Protein AF-A0A2S8NRR3-F1 (afdb_monomer_lite)

pLDDT: mean 71.41, std 14.57, range [39.09, 90.56]

Foldseek 3Di:
DPPPPPPVPPQDQDPVVRDTDDPVVLPDDDDDDDPVRVVVLVPPDPPDDPSNSVVVVVVVCVVPVD

Secondary structure (DSSP, 8-state):
-----------EEETTTTEEEPTTGGGS------HHHHHHHHTS-TT--HHHHHHHHHHHHHHH--

Sequence (66 aa):
MKKTYNKKRKEKYNQRRKIYYSSMVRKTVNLYLNKEQEKIWNNLPQNYTFSEKVEYFINYYIVNNK

Radius of gyration: 15.54 Å; chains: 1; bounding box: 27×27×52 Å

Structure (mmCIF, N/CA/C/O backbone):
data_AF-A0A2S8NRR3-F1
#
_entry.id   AF-A0A2S8NRR3-F1
#
loop_
_atom_site.group_PDB
_atom_site.id
_atom_site.type_symbol
_atom_site.label_atom_id
_atom_site.label_alt_id
_atom_site.label_comp_id
_atom_site.label_asym_id
_atom_site.label_entity_id
_atom_site.label_seq_id
_atom_site.pdbx_PDB_ins_code
_atom_site.Cartn_x
_atom_site.Cartn_y
_atom_site.Cartn_z
_atom_site.occupancy
_atom_site.B_iso_or_equiv
_atom_site.auth_seq_id
_atom_site.auth_comp_id
_atom_site.auth_asym_id
_atom_site.auth_atom_id
_atom_site.pdbx_PDB_model_num
ATOM 1 N N . MET A 1 1 ? -11.056 14.825 -39.650 1.00 39.09 1 MET A N 1
ATOM 2 C CA . MET A 1 1 ? -11.621 14.136 -38.465 1.00 39.09 1 MET A CA 1
ATOM 3 C C . MET A 1 1 ? -10.501 13.462 -37.677 1.00 39.09 1 MET A C 1
ATOM 5 O O . MET A 1 1 ? -9.921 12.497 -38.160 1.00 39.09 1 MET A O 1
ATOM 9 N N . LYS A 1 2 ? -10.144 13.984 -36.495 1.00 42.81 2 LYS A N 1
ATOM 10 C CA . LYS A 1 2 ? -9.185 13.321 -35.594 1.00 42.81 2 LYS A CA 1
ATOM 11 C C . LYS A 1 2 ? -9.886 12.113 -34.968 1.00 42.81 2 LYS A C 1
ATOM 13 O O . LYS A 1 2 ? -10.843 12.289 -34.223 1.00 42.81 2 LYS A O 1
ATOM 18 N N . LYS A 1 3 ? -9.436 10.897 -35.296 1.00 41.28 3 LYS A N 1
ATOM 19 C CA . LYS A 1 3 ? -9.894 9.660 -34.649 1.00 41.28 3 LYS A CA 1
ATOM 20 C C . LYS A 1 3 ? -9.523 9.750 -33.167 1.00 41.28 3 LYS A C 1
ATOM 22 O O . LYS A 1 3 ? -8.352 9.618 -32.817 1.00 41.28 3 LYS A O 1
ATOM 27 N N . THR A 1 4 ? -10.495 10.020 -32.302 1.00 49.38 4 THR A N 1
ATOM 28 C CA . THR A 1 4 ? -10.345 9.905 -30.851 1.00 49.38 4 THR A CA 1
ATOM 29 C C . THR A 1 4 ? -10.111 8.434 -30.542 1.00 49.38 4 THR A C 1
ATOM 31 O O . THR A 1 4 ? -11.029 7.619 -30.519 1.00 49.38 4 THR A O 1
ATOM 34 N N . TYR A 1 5 ? -8.839 8.070 -30.381 1.00 44.62 5 TYR A N 1
ATOM 35 C CA . TYR A 1 5 ? -8.432 6.7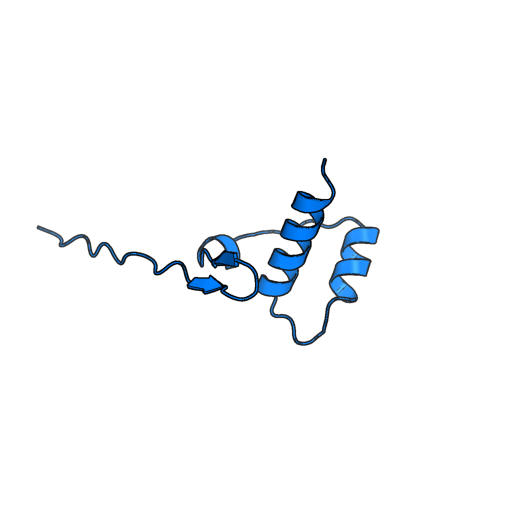36 -29.973 1.00 44.62 5 TYR A CA 1
ATOM 36 C C . TYR A 1 5 ? -8.881 6.554 -28.523 1.00 44.62 5 TYR A C 1
ATOM 38 O O . TYR A 1 5 ? -8.159 6.868 -27.578 1.00 44.62 5 TYR A O 1
ATOM 46 N N . ASN A 1 6 ? -10.123 6.106 -28.352 1.00 51.84 6 ASN A N 1
ATOM 47 C CA . ASN A 1 6 ? -10.703 5.768 -27.066 1.00 51.84 6 ASN A CA 1
ATOM 48 C C . ASN A 1 6 ? -10.039 4.461 -26.608 1.00 51.84 6 ASN A C 1
ATOM 50 O O . ASN A 1 6 ? -10.589 3.366 -26.730 1.00 51.84 6 ASN A O 1
ATOM 54 N N . LYS A 1 7 ? -8.780 4.568 -26.164 1.00 50.22 7 LYS A N 1
ATOM 55 C CA . LYS A 1 7 ? -8.025 3.484 -25.543 1.00 50.22 7 LYS A CA 1
ATOM 56 C C . LYS A 1 7 ? -8.748 3.186 -24.240 1.00 50.22 7 LYS A C 1
ATOM 58 O O . LYS A 1 7 ? -8.399 3.769 -23.218 1.00 50.22 7 LYS A O 1
ATOM 63 N N . LYS A 1 8 ? -9.778 2.327 -24.288 1.00 49.12 8 LYS A N 1
ATOM 64 C CA . LYS A 1 8 ? -10.401 1.720 -23.107 1.00 49.12 8 LYS A CA 1
ATOM 65 C C . LYS A 1 8 ? -9.250 1.314 -22.196 1.00 49.12 8 LYS A C 1
ATOM 67 O O . LYS A 1 8 ? -8.502 0.385 -22.513 1.00 49.12 8 LYS A O 1
ATOM 72 N N . ARG A 1 9 ? -9.023 2.088 -21.131 1.00 54.47 9 ARG A N 1
ATOM 73 C CA . ARG A 1 9 ? -8.033 1.764 -20.110 1.00 54.47 9 ARG A CA 1
ATOM 74 C C . ARG A 1 9 ? -8.513 0.433 -19.570 1.00 54.47 9 ARG A C 1
ATOM 76 O O . ARG A 1 9 ? -9.543 0.393 -18.917 1.00 54.47 9 ARG A O 1
ATOM 83 N N . LYS A 1 10 ? -7.838 -0.658 -19.938 1.00 51.12 10 LYS A N 1
ATOM 84 C CA . LYS A 1 10 ? -8.098 -1.969 -19.348 1.00 51.12 10 LYS A CA 1
ATOM 85 C C . LYS A 1 10 ? -7.848 -1.810 -17.855 1.00 51.12 10 LYS A C 1
ATOM 87 O O . LYS A 1 10 ? -6.693 -1.770 -17.429 1.00 51.12 10 LYS A O 1
ATOM 92 N N . GLU A 1 11 ? -8.917 -1.633 -17.094 1.00 57.75 11 GLU A N 1
ATOM 93 C CA . GLU A 1 11 ? -8.898 -1.777 -15.650 1.00 57.75 11 GLU A CA 1
ATOM 94 C C . GLU A 1 11 ? -8.357 -3.180 -15.387 1.00 57.75 11 GLU A C 1
ATOM 96 O O . GLU A 1 11 ? -8.913 -4.178 -15.850 1.00 57.75 11 GLU A O 1
ATOM 101 N N . LYS A 1 12 ? -7.180 -3.268 -14.764 1.00 68.06 12 LYS A N 1
ATOM 102 C CA . LYS A 1 12 ? -6.612 -4.573 -14.425 1.00 68.06 12 LYS A CA 1
ATOM 103 C C . LYS A 1 12 ? -7.389 -5.052 -13.205 1.00 68.06 12 LYS A C 1
ATOM 105 O O . LYS A 1 12 ? -7.252 -4.477 -12.136 1.00 68.06 12 LYS A O 1
ATOM 110 N N . TYR A 1 13 ? -8.247 -6.045 -13.359 1.00 73.06 13 TYR A N 1
ATOM 111 C CA . TYR A 1 13 ? -8.948 -6.639 -12.226 1.00 73.06 13 TYR A CA 1
ATOM 112 C C . TYR A 1 13 ? -7.998 -7.563 -11.449 1.00 73.06 13 TYR A C 1
ATOM 114 O O . TYR A 1 13 ? -7.349 -8.427 -12.043 1.00 73.06 13 TYR A O 1
ATOM 122 N N . ASN A 1 14 ? -7.890 -7.387 -10.130 1.00 69.94 14 ASN A N 1
ATOM 123 C CA . ASN A 1 14 ? -7.194 -8.326 -9.255 1.00 69.94 14 ASN A CA 1
ATOM 124 C C . ASN A 1 14 ? -8.153 -9.438 -8.825 1.00 69.94 14 ASN A C 1
ATOM 126 O O . ASN A 1 14 ? -9.035 -9.202 -8.002 1.00 69.94 14 ASN A O 1
ATOM 130 N N . GLN A 1 15 ? -7.941 -10.661 -9.310 1.00 67.69 15 GLN A N 1
ATOM 131 C CA . GLN A 1 15 ? -8.790 -11.803 -8.957 1.00 67.69 15 GLN A CA 1
ATOM 132 C C . GLN A 1 15 ? -8.690 -12.198 -7.475 1.00 67.69 15 GLN A C 1
ATOM 134 O O . GLN A 1 15 ? -9.706 -12.496 -6.855 1.00 67.69 15 GLN A O 1
ATOM 139 N N . ARG A 1 16 ? -7.488 -12.148 -6.883 1.00 68.62 16 ARG A N 1
ATOM 140 C CA . ARG A 1 16 ? -7.251 -12.502 -5.471 1.00 68.62 16 ARG A CA 1
ATOM 141 C C . ARG A 1 16 ? -7.925 -11.521 -4.510 1.00 68.62 16 ARG A C 1
ATOM 143 O O . ARG A 1 16 ? -8.400 -11.927 -3.458 1.00 68.62 16 ARG A O 1
ATOM 150 N N . ARG A 1 17 ? -7.928 -10.232 -4.852 1.00 63.12 17 ARG A N 1
ATOM 151 C CA . ARG A 1 17 ? -8.445 -9.151 -3.997 1.00 63.12 17 ARG A CA 1
ATOM 152 C C . ARG A 1 17 ? -9.853 -8.687 -4.374 1.00 63.12 17 ARG A C 1
ATOM 154 O O . ARG A 1 17 ? -10.438 -7.925 -3.621 1.00 63.12 17 ARG A O 1
ATOM 161 N N . LYS A 1 18 ? -10.390 -9.141 -5.511 1.00 70.50 18 LYS A N 1
ATOM 162 C CA . LYS A 1 18 ? -11.692 -8.740 -6.071 1.00 70.50 18 LYS A CA 1
ATOM 163 C C . LYS A 1 18 ? -11.852 -7.219 -6.253 1.00 70.50 18 LYS A C 1
ATOM 165 O O . LYS A 1 18 ? -12.906 -6.665 -5.965 1.00 70.50 18 LYS A O 1
ATOM 170 N N . ILE A 1 19 ? -10.811 -6.542 -6.750 1.00 65.31 19 ILE A N 1
ATOM 171 C CA . ILE A 1 19 ? -10.783 -5.076 -6.951 1.00 65.31 19 ILE A CA 1
ATOM 172 C C . ILE A 1 19 ? -10.290 -4.689 -8.351 1.00 65.31 19 ILE A C 1
ATOM 174 O O . ILE A 1 19 ? -9.497 -5.412 -8.956 1.00 65.31 19 ILE A O 1
ATOM 178 N N . TYR A 1 20 ? -10.718 -3.528 -8.853 1.00 68.12 20 TYR A N 1
ATOM 179 C CA . TYR A 1 20 ? -10.280 -2.970 -10.139 1.00 68.12 20 TYR A CA 1
ATOM 180 C C . TYR A 1 20 ? -9.120 -1.985 -9.962 1.00 68.12 20 TYR A C 1
ATOM 182 O O . TYR A 1 20 ? -9.183 -1.056 -9.159 1.00 68.12 20 TYR A O 1
ATOM 190 N N . TYR A 1 21 ? -8.056 -2.153 -10.749 1.00 60.56 21 TYR A N 1
ATOM 191 C CA . TYR A 1 21 ? -6.923 -1.231 -10.765 1.00 60.56 21 TYR A CA 1
ATOM 192 C C . TYR A 1 21 ? -7.119 -0.096 -11.768 1.00 60.56 21 TYR A C 1
ATOM 194 O O . TYR A 1 21 ? -7.102 -0.318 -12.983 1.00 60.56 21 TYR A O 1
ATOM 202 N N . SER A 1 22 ? -7.150 1.140 -11.263 1.00 61.00 22 SER A N 1
ATOM 203 C CA . SER A 1 22 ? -6.970 2.344 -12.078 1.00 61.00 22 SER A CA 1
ATOM 204 C C . SER A 1 22 ? -5.501 2.767 -12.104 1.00 61.00 22 SER A C 1
ATOM 206 O O . SER A 1 22 ? -4.908 3.148 -11.093 1.00 61.00 22 SER A O 1
ATOM 208 N N . SER A 1 23 ? -4.900 2.754 -13.297 1.00 58.66 23 SER A N 1
ATOM 209 C CA . SER A 1 23 ? -3.525 3.232 -13.505 1.00 58.66 23 SER A CA 1
ATOM 210 C C . SER A 1 23 ? -3.362 4.741 -13.302 1.00 58.66 23 SER A C 1
ATOM 212 O O . SER A 1 23 ? -2.232 5.206 -13.191 1.00 58.66 23 SER A O 1
ATOM 214 N N . MET A 1 24 ? -4.464 5.505 -13.288 1.00 58.97 24 MET A N 1
ATOM 215 C CA . MET A 1 24 ? -4.437 6.951 -13.040 1.00 58.97 24 MET A CA 1
ATOM 216 C C . MET A 1 24 ? -4.140 7.228 -11.577 1.00 58.97 24 MET A C 1
ATOM 218 O O . MET A 1 24 ? -3.207 7.954 -11.269 1.00 58.97 24 MET A O 1
ATOM 222 N N . VAL A 1 25 ? -4.882 6.556 -10.695 1.00 59.41 25 VAL A N 1
ATOM 223 C CA . VAL A 1 25 ? -4.765 6.712 -9.244 1.00 59.41 25 VAL A CA 1
ATOM 224 C C . VAL A 1 25 ? -3.353 6.353 -8.781 1.00 59.41 25 VAL A C 1
ATOM 226 O O . VAL A 1 25 ? -2.757 7.081 -8.003 1.00 59.41 25 VAL A O 1
ATOM 229 N N . ARG A 1 26 ? -2.736 5.304 -9.343 1.00 58.44 26 ARG A N 1
ATOM 230 C CA . ARG A 1 26 ? -1.366 4.894 -8.979 1.00 58.44 26 ARG A CA 1
ATOM 231 C C . ARG A 1 26 ? -0.273 5.942 -9.229 1.00 58.44 26 ARG A C 1
ATOM 233 O O . ARG A 1 26 ? 0.793 5.815 -8.635 1.00 58.44 26 ARG A O 1
ATOM 240 N N . LYS A 1 27 ? -0.490 6.917 -10.118 1.00 56.59 27 LYS A N 1
ATOM 241 C CA . LYS A 1 27 ? 0.545 7.874 -10.547 1.00 56.59 27 LYS A CA 1
ATOM 242 C C . LYS A 1 27 ? 0.445 9.255 -9.895 1.00 56.59 27 LYS A C 1
ATOM 244 O O . LYS A 1 27 ? 1.349 10.053 -10.107 1.00 56.59 27 LYS A O 1
ATOM 249 N N . THR A 1 28 ? -0.631 9.568 -9.173 1.00 59.41 28 THR A N 1
ATOM 250 C CA . THR A 1 28 ? -0.983 10.976 -8.892 1.00 59.41 28 THR A CA 1
ATOM 251 C C . THR A 1 28 ? -1.423 11.232 -7.450 1.00 59.41 28 THR A C 1
ATOM 253 O O . THR A 1 28 ? -2.137 12.195 -7.196 1.00 59.41 28 THR A O 1
ATOM 256 N N . VAL A 1 29 ? -1.037 10.382 -6.495 1.00 68.00 29 VAL A N 1
ATOM 257 C CA . VAL A 1 29 ? -1.385 10.603 -5.083 1.00 68.00 29 VAL A CA 1
ATOM 258 C C . VAL A 1 29 ? -0.175 11.147 -4.338 1.00 68.00 29 VAL A C 1
ATOM 260 O O . VAL A 1 29 ? 0.820 10.444 -4.165 1.00 68.00 29 VAL A O 1
ATOM 263 N N . ASN A 1 30 ? -0.298 12.385 -3.86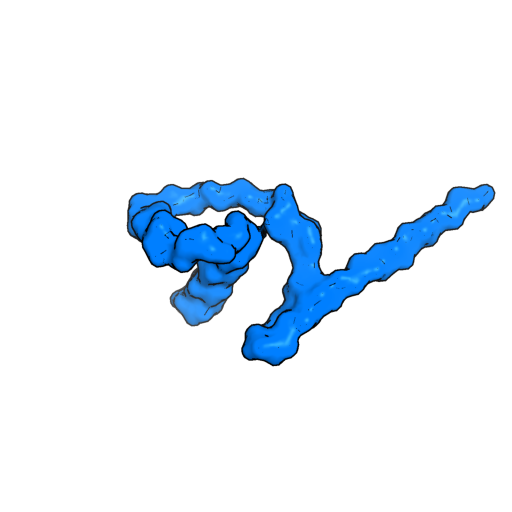5 1.00 68.69 30 ASN A N 1
ATOM 264 C CA . ASN A 1 30 ? 0.556 12.917 -2.811 1.00 68.69 30 ASN A CA 1
ATOM 265 C C . ASN A 1 30 ? -0.004 12.425 -1.471 1.00 68.69 30 ASN A C 1
ATOM 267 O O . ASN A 1 30 ? -1.169 12.676 -1.163 1.00 68.69 30 ASN A O 1
ATOM 271 N N . LEU A 1 31 ? 0.802 11.688 -0.705 1.00 71.25 31 LEU A N 1
ATOM 272 C CA . LEU A 1 31 ? 0.425 11.166 0.608 1.00 71.25 31 LEU A CA 1
ATOM 273 C C . LEU A 1 31 ? 1.095 11.989 1.701 1.00 71.25 31 LEU A C 1
ATOM 275 O O . LEU A 1 31 ? 2.319 12.073 1.754 1.00 71.25 31 LEU A O 1
ATOM 279 N N . TYR A 1 32 ? 0.277 12.538 2.592 1.00 78.94 32 TYR A N 1
ATOM 280 C CA . TYR A 1 32 ? 0.724 13.147 3.837 1.00 78.94 32 TYR A CA 1
ATOM 281 C C . TYR A 1 32 ? 0.374 12.188 4.970 1.00 78.94 32 TYR A C 1
ATOM 283 O O . TYR A 1 32 ? -0.785 11.799 5.108 1.00 78.94 32 TYR A O 1
ATOM 291 N N . LEU A 1 33 ? 1.382 11.774 5.736 1.00 81.12 33 LEU A N 1
ATOM 292 C CA . LEU A 1 33 ? 1.243 10.802 6.814 1.00 81.12 33 LEU A CA 1
ATOM 293 C C . LEU A 1 33 ? 1.573 11.467 8.152 1.00 81.12 33 LEU A C 1
ATOM 295 O O . LEU A 1 33 ? 2.519 12.246 8.250 1.00 81.12 33 LEU A O 1
ATOM 299 N N . ASN A 1 34 ? 0.808 11.142 9.188 1.00 84.94 34 ASN A N 1
ATOM 300 C CA . ASN A 1 34 ? 1.189 11.426 10.566 1.00 84.94 34 ASN A CA 1
ATOM 301 C C . ASN A 1 34 ? 2.269 10.431 11.047 1.00 84.94 34 ASN A C 1
ATOM 303 O O . ASN A 1 34 ? 2.580 9.448 10.373 1.00 84.94 34 ASN A O 1
ATOM 307 N N . LYS A 1 35 ? 2.836 10.662 12.235 1.00 88.12 35 LYS A N 1
ATOM 308 C CA . LYS A 1 35 ? 3.969 9.877 12.760 1.00 88.12 35 LYS A CA 1
ATOM 309 C C . LYS A 1 35 ? 3.686 8.370 12.873 1.00 88.12 35 LYS A C 1
ATOM 311 O O . LYS A 1 35 ? 4.567 7.546 12.636 1.00 88.12 35 LYS A O 1
ATOM 316 N N . GLU A 1 36 ? 2.466 7.996 13.247 1.00 88.38 36 GLU A N 1
ATOM 317 C CA . GLU A 1 36 ? 2.075 6.589 13.377 1.00 88.38 36 GLU A CA 1
ATOM 318 C C . GLU A 1 36 ? 1.908 5.929 12.003 1.00 88.38 36 GLU A C 1
ATOM 320 O O . GLU A 1 36 ? 2.425 4.839 11.750 1.00 88.38 36 GLU A O 1
ATOM 325 N N . GLN A 1 37 ? 1.264 6.638 11.079 1.00 83.81 37 GLN A N 1
ATOM 326 C CA . GLN A 1 37 ? 1.110 6.235 9.688 1.00 83.81 37 GLN A CA 1
ATOM 327 C C . GLN A 1 37 ? 2.462 6.068 8.984 1.00 83.81 37 GLN A C 1
ATOM 329 O O . GLN A 1 37 ? 2.669 5.084 8.281 1.00 83.81 37 GLN A O 1
ATOM 334 N N . GLU A 1 38 ? 3.411 6.976 9.203 1.00 87.81 38 GLU A N 1
ATOM 335 C CA . GLU A 1 38 ? 4.766 6.882 8.652 1.00 87.81 38 GLU A CA 1
ATOM 336 C C . GLU A 1 38 ? 5.495 5.624 9.152 1.00 87.81 38 GLU A C 1
ATOM 338 O O . GLU A 1 38 ? 6.126 4.904 8.373 1.00 87.81 38 GLU A O 1
ATOM 343 N N . LYS A 1 39 ? 5.347 5.290 10.439 1.00 90.31 39 LYS A N 1
ATOM 344 C CA . LYS A 1 39 ? 5.909 4.059 11.009 1.00 90.31 39 LYS A CA 1
ATOM 345 C C . LYS A 1 39 ? 5.323 2.812 10.343 1.00 90.31 39 LYS A C 1
ATOM 347 O O . LYS A 1 39 ? 6.070 1.906 9.979 1.00 90.31 39 LYS A O 1
ATOM 352 N N . ILE A 1 40 ? 4.005 2.769 10.145 1.00 86.50 40 ILE A N 1
ATOM 353 C CA . ILE A 1 40 ? 3.341 1.665 9.434 1.00 86.50 40 ILE A CA 1
ATOM 354 C C . ILE A 1 40 ? 3.843 1.587 7.984 1.00 86.50 40 ILE 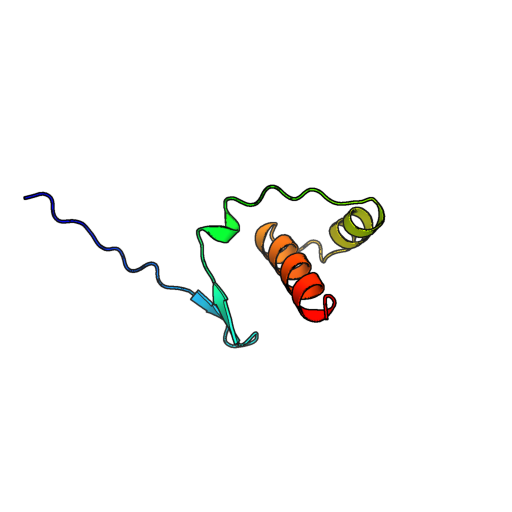A C 1
ATOM 356 O O . ILE A 1 40 ? 4.148 0.498 7.504 1.00 86.50 40 ILE A O 1
ATOM 360 N N . TRP A 1 41 ? 3.997 2.727 7.304 1.00 87.12 41 TRP A N 1
ATOM 361 C CA . TRP A 1 41 ? 4.472 2.811 5.919 1.00 87.12 41 TRP A CA 1
ATOM 362 C C . TRP A 1 41 ? 5.885 2.249 5.738 1.00 87.12 41 TRP A C 1
ATOM 364 O O . TRP A 1 41 ? 6.151 1.506 4.786 1.00 87.12 41 TRP A O 1
ATOM 374 N N . ASN A 1 42 ? 6.783 2.573 6.666 1.00 85.50 42 ASN A N 1
ATOM 375 C CA . ASN A 1 42 ? 8.167 2.104 6.645 1.00 85.50 42 ASN A CA 1
ATOM 376 C C . ASN A 1 42 ? 8.292 0.617 7.001 1.00 85.50 42 ASN A C 1
ATOM 378 O O . ASN A 1 42 ? 9.202 -0.044 6.511 1.00 85.50 42 ASN A O 1
ATOM 382 N N . ASN A 1 43 ? 7.342 0.079 7.768 1.00 90.56 43 ASN A N 1
ATOM 383 C CA . ASN A 1 43 ? 7.284 -1.340 8.121 1.00 90.56 43 ASN A CA 1
ATOM 384 C C . ASN A 1 43 ? 6.571 -2.212 7.073 1.00 90.56 43 ASN A C 1
ATOM 386 O O . ASN A 1 43 ? 6.511 -3.432 7.233 1.00 90.56 43 ASN A O 1
ATOM 390 N N . LEU A 1 44 ? 6.018 -1.623 6.004 1.00 87.94 44 LEU A N 1
ATOM 391 C CA . LEU A 1 44 ? 5.448 -2.402 4.906 1.00 87.94 44 LEU A CA 1
ATOM 392 C C . LEU A 1 44 ? 6.526 -3.228 4.191 1.00 87.94 44 LEU A C 1
ATOM 394 O O . LEU A 1 44 ? 7.664 -2.762 4.078 1.00 87.94 44 LEU A O 1
ATOM 398 N N . PRO A 1 45 ? 6.168 -4.406 3.637 1.00 90.00 45 PRO A N 1
ATOM 399 C CA . PRO A 1 45 ? 7.120 -5.280 2.966 1.00 90.00 45 PRO A CA 1
ATOM 400 C C . PRO A 1 45 ? 7.982 -4.527 1.952 1.00 90.00 45 PRO A C 1
ATOM 402 O O . PRO A 1 45 ? 7.486 -3.747 1.136 1.00 90.00 45 PRO A O 1
ATOM 405 N N . GLN A 1 46 ? 9.291 -4.761 2.006 1.00 82.81 46 GLN A N 1
ATOM 406 C CA . GLN A 1 46 ? 10.262 -4.005 1.214 1.00 82.81 46 GLN A CA 1
ATOM 407 C C . GLN A 1 46 ? 10.122 -4.259 -0.294 1.00 82.81 46 GLN A C 1
ATOM 409 O O . GLN A 1 46 ? 10.485 -3.412 -1.104 1.00 82.81 46 GLN A O 1
ATOM 414 N N . ASN A 1 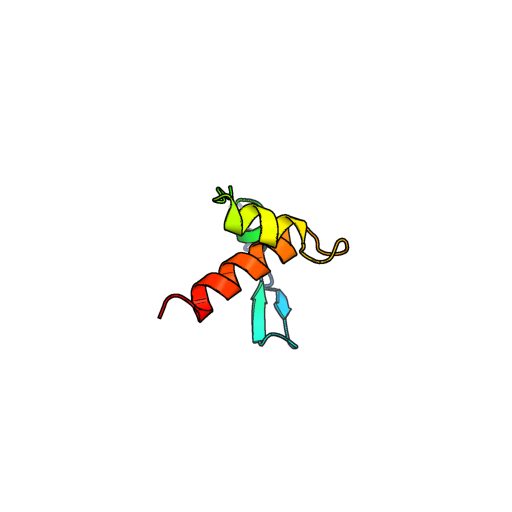47 ? 9.535 -5.398 -0.670 1.00 88.94 47 ASN A N 1
ATOM 415 C CA . ASN A 1 47 ? 9.213 -5.744 -2.051 1.00 88.94 47 ASN A CA 1
ATOM 416 C C . ASN A 1 47 ? 7.939 -5.064 -2.585 1.00 88.94 47 ASN A C 1
ATOM 418 O O . ASN A 1 47 ? 7.610 -5.257 -3.753 1.00 88.94 47 ASN A O 1
ATOM 422 N N . TYR A 1 48 ? 7.214 -4.287 -1.770 1.00 84.81 48 TYR A N 1
ATOM 423 C CA . TYR A 1 48 ? 6.059 -3.533 -2.252 1.00 84.81 48 TYR A CA 1
ATOM 424 C C . TYR A 1 48 ? 6.509 -2.325 -3.063 1.00 84.81 48 TYR A C 1
ATOM 426 O O . TYR A 1 48 ? 7.260 -1.464 -2.596 1.00 84.81 48 TYR A O 1
ATOM 434 N N . THR A 1 49 ? 5.952 -2.205 -4.262 1.00 84.81 49 THR A N 1
ATOM 435 C CA . THR A 1 49 ? 6.016 -0.975 -5.046 1.00 84.81 49 THR A CA 1
ATOM 436 C C . THR A 1 49 ? 5.313 0.166 -4.307 1.00 84.81 49 THR A C 1
ATOM 438 O O . THR A 1 49 ? 4.393 -0.057 -3.517 1.00 84.81 49 THR A O 1
ATOM 441 N N . PHE A 1 50 ? 5.683 1.416 -4.605 1.00 82.69 50 PHE A N 1
ATOM 442 C CA . PHE A 1 50 ? 5.011 2.598 -4.046 1.00 82.69 50 PHE A CA 1
ATOM 443 C C . PHE A 1 50 ? 3.484 2.499 -4.171 1.00 82.69 50 PHE A C 1
ATOM 445 O O . PHE A 1 50 ? 2.759 2.698 -3.202 1.00 82.69 50 PHE A O 1
ATOM 452 N N . SER A 1 51 ? 2.991 2.094 -5.345 1.00 80.06 51 SER A N 1
ATOM 453 C CA . SER A 1 51 ? 1.561 1.912 -5.589 1.00 80.06 51 SER A CA 1
ATOM 454 C C . SER A 1 51 ? 0.905 0.846 -4.708 1.00 80.06 51 SER A C 1
ATOM 456 O O . SER A 1 51 ? -0.253 1.011 -4.342 1.00 80.06 51 SER A O 1
ATOM 458 N N . GLU A 1 52 ? 1.607 -0.239 -4.381 1.00 82.69 52 GLU A N 1
ATOM 459 C CA . GLU A 1 52 ? 1.094 -1.271 -3.470 1.00 82.69 52 GLU A CA 1
ATOM 460 C C . GLU 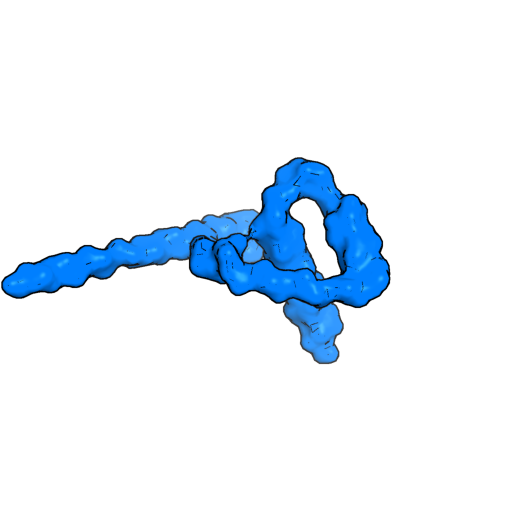A 1 52 ? 1.067 -0.782 -2.023 1.00 82.69 52 GLU A C 1
ATOM 462 O O . GLU A 1 52 ? 0.135 -1.109 -1.289 1.00 82.69 52 GLU A O 1
ATOM 467 N N . LYS A 1 53 ? 2.037 0.050 -1.626 1.00 86.56 53 LYS A N 1
ATOM 468 C CA . LYS A 1 53 ? 2.017 0.715 -0.320 1.00 86.56 53 LYS A CA 1
ATOM 469 C C . LYS A 1 53 ? 0.854 1.708 -0.210 1.00 86.56 53 LYS A C 1
ATOM 471 O O . LYS A 1 53 ? 0.119 1.670 0.772 1.00 86.56 53 LYS A O 1
ATOM 476 N N . VAL A 1 54 ? 0.616 2.524 -1.243 1.00 84.81 54 VAL A N 1
ATOM 477 C CA . VAL A 1 54 ? -0.556 3.421 -1.313 1.00 84.81 54 VAL A CA 1
ATOM 478 C C . VAL A 1 54 ? -1.864 2.629 -1.231 1.00 84.81 54 VAL A C 1
ATOM 480 O O . VAL A 1 54 ? -2.749 2.976 -0.454 1.00 84.81 54 VAL A O 1
ATOM 483 N N . GLU A 1 55 ? -1.981 1.541 -1.996 1.00 82.44 55 GLU A N 1
ATOM 484 C CA . GLU A 1 55 ? -3.154 0.657 -1.988 1.00 82.44 55 GLU A CA 1
ATOM 485 C C . GLU A 1 55 ? -3.417 0.064 -0.597 1.00 82.44 55 GLU A C 1
ATOM 487 O O . GLU A 1 55 ? -4.563 0.039 -0.153 1.00 82.44 55 GLU A O 1
ATOM 492 N N . TYR A 1 56 ? -2.369 -0.373 0.110 1.00 85.50 56 TYR A N 1
ATOM 493 C CA . TYR A 1 56 ? -2.494 -0.874 1.479 1.00 85.50 56 TYR A CA 1
ATOM 494 C C . TYR A 1 56 ? -3.106 0.176 2.408 1.00 85.50 56 TYR A C 1
ATOM 496 O O . TYR A 1 56 ? -4.064 -0.120 3.119 1.00 85.50 56 TYR A O 1
ATOM 504 N N . PHE A 1 57 ? -2.585 1.404 2.368 1.00 84.31 57 PHE A N 1
ATOM 505 C CA . PHE A 1 57 ? -3.072 2.494 3.210 1.00 84.31 57 PHE A CA 1
ATOM 506 C C . PHE A 1 57 ? -4.529 2.834 2.903 1.00 84.31 57 PHE A C 1
ATOM 508 O O . PHE A 1 57 ? -5.346 2.863 3.817 1.00 84.31 57 PHE A O 1
ATOM 515 N N . ILE A 1 58 ? -4.881 3.015 1.628 1.00 82.00 58 ILE A N 1
ATOM 516 C CA . ILE A 1 58 ? -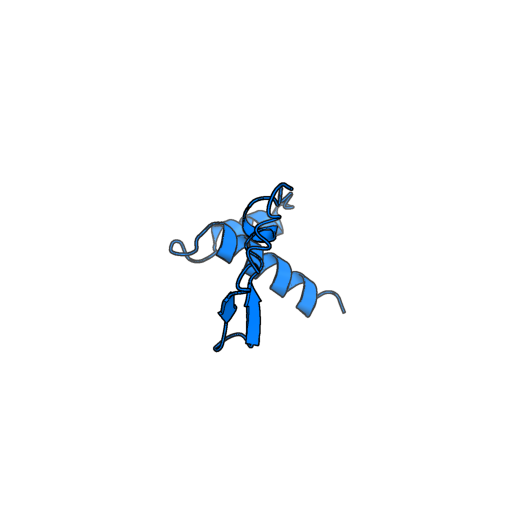6.264 3.309 1.224 1.00 82.00 58 ILE A CA 1
ATOM 517 C C . ILE A 1 58 ? -7.218 2.219 1.731 1.00 82.00 58 ILE A C 1
ATOM 519 O O . ILE A 1 58 ? -8.232 2.532 2.351 1.00 82.00 58 ILE A O 1
ATOM 523 N N . ASN A 1 59 ? -6.876 0.944 1.530 1.00 81.19 59 ASN A N 1
ATOM 524 C CA . ASN A 1 59 ? -7.717 -0.167 1.974 1.00 81.19 59 ASN A CA 1
ATOM 525 C C . ASN A 1 59 ? -7.833 -0.234 3.503 1.00 81.19 59 ASN A C 1
ATOM 527 O O . ASN A 1 59 ? -8.924 -0.471 4.016 1.00 81.19 59 ASN A O 1
ATOM 531 N N . TYR A 1 60 ? -6.736 0.002 4.230 1.00 82.62 60 TYR A N 1
ATOM 532 C CA . TYR A 1 60 ? -6.743 0.063 5.691 1.00 82.62 60 TYR A CA 1
ATOM 533 C C . TYR A 1 60 ? -7.720 1.132 6.199 1.00 82.62 60 TYR A C 1
ATOM 535 O O . TYR A 1 60 ? -8.513 0.854 7.096 1.00 82.62 60 TYR A O 1
ATOM 543 N N . TYR A 1 61 ? -7.720 2.328 5.604 1.00 77.00 61 TYR A N 1
ATOM 544 C CA . TYR A 1 61 ? -8.647 3.394 5.997 1.00 77.00 61 TYR A CA 1
ATOM 545 C C . TYR A 1 61 ? -10.095 3.106 5.607 1.00 77.00 61 TYR A C 1
ATOM 547 O O . TYR A 1 61 ? -10.981 3.383 6.404 1.00 77.00 61 TYR A O 1
ATOM 555 N N . ILE A 1 62 ? -10.351 2.518 4.434 1.00 77.38 62 ILE A N 1
ATOM 556 C CA . ILE A 1 62 ? -11.714 2.132 4.025 1.00 77.38 62 ILE A CA 1
ATOM 557 C C . ILE A 1 62 ? -12.317 1.111 4.999 1.00 77.38 62 ILE A C 1
ATOM 559 O O . ILE A 1 62 ? -13.494 1.203 5.329 1.00 77.38 62 ILE A O 1
ATOM 563 N N . VAL A 1 63 ? -11.528 0.134 5.456 1.00 78.06 63 VAL A N 1
ATOM 564 C CA . VAL A 1 63 ? -12.011 -0.914 6.371 1.00 78.06 63 VAL A CA 1
ATOM 565 C C . VAL A 1 63 ? -12.237 -0.382 7.787 1.00 78.06 63 VAL A C 1
ATOM 567 O O . VAL A 1 63 ? -13.186 -0.808 8.444 1.00 78.06 63 VAL A O 1
ATOM 570 N N . ASN A 1 64 ? -11.377 0.525 8.260 1.00 76.12 64 ASN A N 1
ATOM 571 C CA . ASN A 1 64 ? -11.390 0.980 9.652 1.00 76.12 64 ASN A CA 1
ATOM 572 C C . ASN A 1 64 ? -12.195 2.270 9.902 1.00 76.12 64 ASN A C 1
ATOM 574 O O . ASN A 1 64 ? -12.597 2.487 11.039 1.00 76.12 64 ASN A O 1
ATOM 578 N N . ASN A 1 65 ? -12.476 3.102 8.889 1.00 60.72 65 ASN A N 1
ATOM 579 C CA . ASN A 1 65 ? -13.369 4.268 9.021 1.00 60.72 65 ASN A CA 1
ATOM 580 C C . ASN A 1 65 ? -14.853 3.871 8.890 1.00 60.72 65 ASN A C 1
ATOM 582 O O . ASN A 1 65 ? -15.544 4.351 7.991 1.00 60.72 65 ASN A O 1
ATOM 586 N N . LYS A 1 66 ? -15.337 2.981 9.764 1.00 49.22 66 LYS A N 1
ATOM 587 C CA . LYS A 1 66 ? -16.785 2.808 9.961 1.00 49.22 66 LYS A CA 1
ATOM 588 C C . LYS A 1 66 ? -17.380 4.003 10.690 1.00 49.22 66 LYS A C 1
ATOM 590 O O . LYS A 1 66 ? -16.782 4.404 11.711 1.00 49.22 66 LYS A O 1
#